Protein AF-A0A351F9R8-F1 (afdb_monomer_lite)

Structure (mmCIF, N/CA/C/O backbone):
data_AF-A0A351F9R8-F1
#
_entry.id   AF-A0A351F9R8-F1
#
loop_
_atom_site.group_PDB
_atom_site.id
_atom_site.type_symbol
_atom_site.label_atom_id
_atom_site.label_alt_id
_atom_site.label_comp_id
_atom_site.label_asym_id
_atom_site.label_entity_id
_atom_site.label_seq_id
_atom_site.pdbx_PDB_ins_code
_atom_site.Cartn_x
_atom_site.Cartn_y
_atom_site.Cartn_z
_atom_site.occupancy
_atom_site.B_iso_or_equiv
_atom_site.auth_seq_id
_atom_site.auth_comp_id
_atom_site.auth_asym_id
_atom_site.auth_atom_id
_atom_site.pdbx_PDB_model_num
ATOM 1 N N . ILE A 1 1 ? 7.726 -15.440 0.770 1.00 65.69 1 ILE A N 1
ATOM 2 C CA . ILE A 1 1 ? 8.024 -14.269 1.635 1.00 65.69 1 ILE A CA 1
ATOM 3 C C . ILE A 1 1 ? 8.345 -13.101 0.717 1.00 65.69 1 ILE A C 1
ATOM 5 O O . ILE A 1 1 ? 9.258 -13.245 -0.083 1.00 65.69 1 ILE A O 1
ATOM 9 N N . GLN A 1 2 ? 7.599 -11.998 0.809 1.00 66.56 2 GLN A N 1
ATOM 10 C CA . GLN A 1 2 ? 7.917 -10.744 0.115 1.00 66.56 2 GLN A CA 1
ATOM 11 C C . GLN A 1 2 ? 9.094 -10.080 0.847 1.00 66.56 2 GLN A C 1
ATOM 13 O O . GLN A 1 2 ? 8.947 -9.698 2.007 1.00 66.56 2 GLN A O 1
ATOM 18 N N . ARG A 1 3 ? 10.269 -10.012 0.213 1.00 72.94 3 ARG A N 1
ATOM 19 C CA . ARG A 1 3 ? 11.447 -9.285 0.721 1.00 72.94 3 ARG A CA 1
ATOM 20 C C . ARG A 1 3 ? 11.677 -8.057 -0.158 1.00 72.94 3 ARG A C 1
ATOM 22 O O . ARG 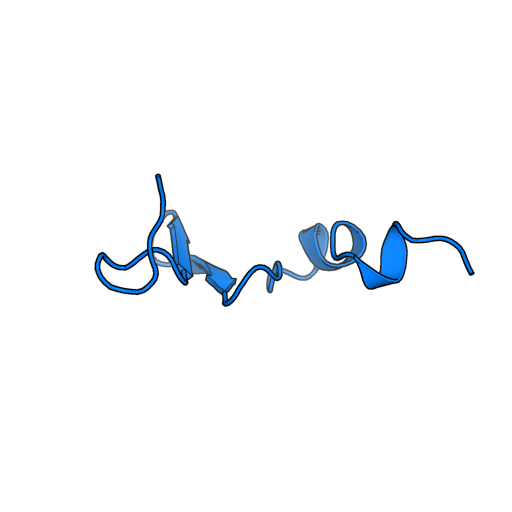A 1 3 ? 11.608 -8.236 -1.374 1.00 72.94 3 ARG A O 1
ATOM 29 N N . PRO A 1 4 ? 12.022 -6.878 0.391 1.00 72.25 4 PRO A N 1
ATOM 30 C CA . PRO A 1 4 ? 12.288 -5.676 -0.409 1.00 72.25 4 PRO A CA 1
ATOM 31 C C . PRO A 1 4 ? 13.276 -5.925 -1.556 1.00 72.25 4 PRO A C 1
ATOM 33 O O . PRO A 1 4 ? 13.071 -5.473 -2.676 1.00 72.25 4 PRO A O 1
ATOM 36 N N . GLU A 1 5 ? 14.283 -6.758 -1.294 1.00 75.44 5 GLU A N 1
ATOM 37 C CA . GLU A 1 5 ? 15.347 -7.152 -2.227 1.00 75.44 5 GLU A CA 1
ATOM 38 C C . GLU A 1 5 ? 14.847 -7.929 -3.467 1.00 75.44 5 GLU A C 1
ATOM 40 O O . GLU A 1 5 ? 15.561 -8.030 -4.457 1.00 75.44 5 GLU A O 1
ATOM 45 N N . TRP A 1 6 ? 13.630 -8.482 -3.423 1.00 73.44 6 TRP A N 1
ATOM 46 C CA . TRP A 1 6 ? 13.022 -9.308 -4.479 1.00 73.44 6 TRP A CA 1
ATOM 47 C C . TRP A 1 6 ? 11.761 -8.652 -5.069 1.00 73.44 6 TRP A C 1
ATOM 49 O O . TRP A 1 6 ? 10.906 -9.341 -5.618 1.00 73.44 6 TRP A O 1
ATOM 59 N N . GLY A 1 7 ? 11.596 -7.335 -4.897 1.00 66.00 7 GLY A N 1
ATOM 60 C CA . GLY A 1 7 ? 10.367 -6.617 -5.266 1.00 66.00 7 GLY A CA 1
ATOM 61 C C . GLY A 1 7 ? 9.271 -6.671 -4.196 1.00 66.00 7 GLY A C 1
ATOM 62 O O . GLY A 1 7 ? 8.190 -6.118 -4.376 1.00 66.00 7 GLY A O 1
ATOM 63 N N . GLY A 1 8 ? 9.550 -7.275 -3.038 1.00 72.19 8 GLY A N 1
ATOM 64 C CA . GLY A 1 8 ? 8.674 -7.306 -1.868 1.00 72.19 8 GLY A CA 1
ATOM 65 C C . GLY A 1 8 ? 8.683 -5.993 -1.091 1.00 72.19 8 GLY A C 1
ATOM 66 O O . GLY A 1 8 ? 8.988 -5.967 0.095 1.00 72.19 8 GLY A O 1
ATOM 67 N N . GLY A 1 9 ? 8.387 -4.907 -1.785 1.00 83.69 9 GLY A N 1
ATOM 68 C CA . GLY A 1 9 ? 8.028 -3.605 -1.229 1.00 83.69 9 GLY A CA 1
ATOM 69 C C . GLY A 1 9 ? 6.713 -3.118 -1.826 1.00 83.69 9 GLY A C 1
ATOM 70 O O . GLY A 1 9 ? 5.966 -2.405 -1.164 1.00 83.69 9 GLY A O 1
ATOM 71 N N . GLU A 1 10 ? 6.377 -3.590 -3.028 1.00 91.50 10 GLU A N 1
ATOM 72 C CA . GLU A 1 10 ? 5.191 -3.183 -3.763 1.00 91.50 10 GLU A CA 1
ATOM 73 C C . GLU A 1 10 ? 4.293 -4.386 -4.085 1.00 91.50 10 GLU A C 1
ATOM 75 O O . GLU A 1 10 ? 4.750 -5.522 -4.237 1.00 91.50 10 GLU A O 1
ATOM 80 N N . ILE A 1 11 ? 2.988 -4.138 -4.160 1.00 90.50 11 ILE A N 1
ATOM 81 C CA . ILE A 1 11 ? 2.001 -5.064 -4.714 1.00 90.50 11 ILE A CA 1
ATOM 82 C C . ILE A 1 11 ? 1.364 -4.361 -5.898 1.00 90.50 11 ILE A C 1
ATOM 84 O O . ILE A 1 11 ? 0.765 -3.301 -5.718 1.00 90.50 11 ILE A O 1
ATOM 88 N N . TRP A 1 12 ? 1.483 -4.980 -7.067 1.00 91.75 12 TRP A N 1
ATOM 89 C CA . TRP A 1 12 ? 0.884 -4.522 -8.312 1.00 91.75 12 TRP A CA 1
ATOM 90 C C . TRP A 1 12 ? -0.166 -5.529 -8.785 1.00 91.75 12 TRP A C 1
ATOM 92 O O . TRP A 1 12 ? 0.049 -6.738 -8.667 1.00 91.75 12 TRP A O 1
ATOM 102 N N . PHE A 1 13 ? -1.289 -5.039 -9.302 1.00 93.06 13 PHE A N 1
ATOM 103 C CA . PHE A 1 13 ? -2.345 -5.847 -9.909 1.00 93.06 13 PHE A CA 1
ATOM 104 C C . PHE A 1 13 ? -2.871 -5.116 -11.142 1.00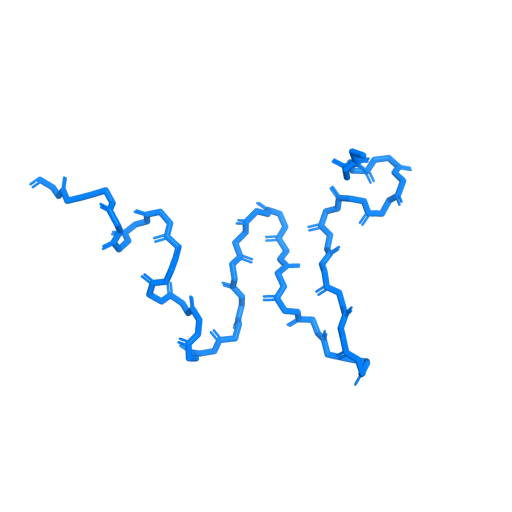 93.06 13 PHE A C 1
ATOM 106 O O . PHE A 1 13 ? -3.190 -3.941 -11.026 1.00 93.06 13 PHE A O 1
ATOM 113 N N . ASP A 1 14 ? -2.917 -5.779 -12.300 1.00 95.25 14 ASP A N 1
ATOM 114 C CA . ASP A 1 14 ? -3.348 -5.178 -13.575 1.00 95.25 14 ASP A CA 1
ATOM 115 C C . ASP A 1 14 ? -2.721 -3.793 -13.847 1.00 95.25 14 ASP A C 1
ATOM 117 O O . ASP A 1 14 ? -3.402 -2.831 -14.180 1.00 95.25 14 ASP A O 1
ATOM 121 N 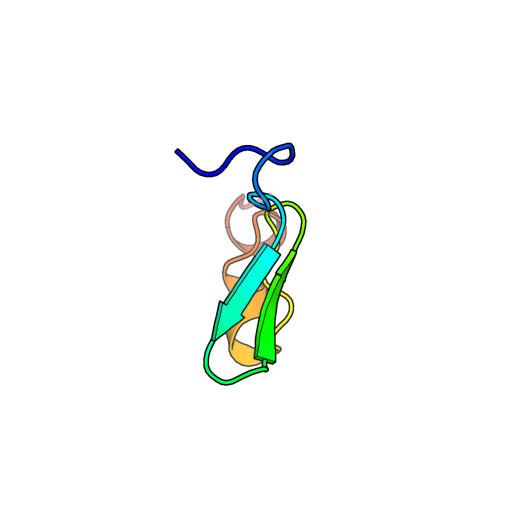N . ASP A 1 15 ? -1.399 -3.696 -13.663 1.00 93.25 15 ASP A N 1
ATOM 122 C CA . ASP A 1 15 ? -0.603 -2.465 -13.807 1.00 93.25 15 ASP A CA 1
ATOM 123 C C . ASP A 1 15 ? -0.936 -1.330 -12.811 1.00 93.25 15 ASP A C 1
ATOM 125 O O . ASP A 1 15 ? -0.414 -0.219 -12.930 1.00 93.25 15 ASP A O 1
ATOM 129 N N . GLU A 1 16 ? -1.710 -1.609 -11.759 1.00 95.38 16 GLU A N 1
ATOM 130 C CA . GLU A 1 16 ? -2.004 -0.672 -10.671 1.00 95.38 16 GLU A CA 1
ATOM 131 C C . GLU A 1 16 ? -1.231 -0.995 -9.389 1.00 95.38 16 GLU A C 1
ATOM 133 O O . GLU A 1 16 ? -1.189 -2.137 -8.922 1.00 95.38 16 GLU A O 1
ATOM 138 N N . LEU A 1 17 ? -0.648 0.033 -8.763 1.00 93.88 17 LEU A N 1
ATOM 139 C CA . LEU A 1 17 ? 0.006 -0.090 -7.462 1.00 93.88 17 LEU A CA 1
ATOM 140 C C . LEU A 1 17 ? -1.055 -0.146 -6.357 1.00 93.88 17 LEU A C 1
ATOM 142 O O . LEU A 1 17 ? -1.764 0.825 -6.107 1.00 93.88 17 LEU A O 1
ATOM 146 N N . ILE A 1 18 ? -1.139 -1.271 -5.655 1.00 95.62 18 ILE A N 1
ATOM 147 C CA . ILE A 1 18 ? -2.118 -1.501 -4.585 1.00 95.62 18 ILE A CA 1
ATOM 148 C C . ILE A 1 18 ? -1.527 -1.195 -3.208 1.00 95.62 18 ILE A C 1
ATOM 150 O O . ILE A 1 18 ? -2.191 -0.625 -2.336 1.00 95.62 18 ILE A O 1
ATOM 154 N N . ARG A 1 19 ? -0.264 -1.570 -2.999 1.00 94.06 19 ARG A N 1
ATOM 155 C CA . ARG A 1 19 ? 0.438 -1.413 -1.722 1.00 94.06 19 ARG A CA 1
ATOM 156 C C . ARG A 1 19 ? 1.897 -1.079 -1.964 1.00 94.06 19 ARG A C 1
ATOM 158 O O . ARG A 1 19 ? 2.515 -1.700 -2.819 1.00 94.06 19 ARG A O 1
ATOM 165 N N . LYS A 1 20 ? 2.451 -0.180 -1.157 1.00 92.56 20 LYS A N 1
ATOM 166 C CA . LYS A 1 20 ? 3.864 0.192 -1.161 1.00 92.56 20 LYS A CA 1
ATOM 167 C C . LYS A 1 20 ? 4.383 0.337 0.261 1.00 92.56 20 LYS A C 1
ATOM 169 O O . LYS A 1 20 ? 3.709 0.906 1.112 1.00 92.56 20 LYS A O 1
ATOM 174 N N . ASP A 1 21 ? 5.554 -0.231 0.526 1.00 89.62 21 ASP A N 1
ATOM 175 C CA . ASP A 1 21 ? 6.266 -0.144 1.805 1.00 89.62 21 ASP A CA 1
ATOM 176 C C . ASP A 1 21 ? 5.406 -0.551 3.014 1.00 89.62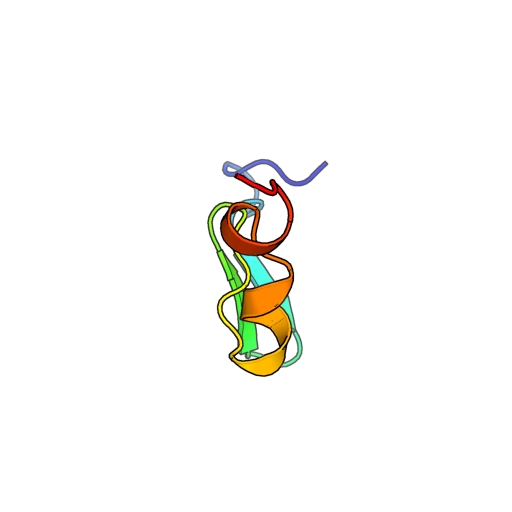 21 ASP A C 1
ATOM 178 O O . ASP A 1 21 ? 5.532 -0.035 4.120 1.00 89.62 21 ASP A O 1
ATOM 182 N N . GLY A 1 22 ? 4.504 -1.511 2.801 1.00 89.06 22 GLY A N 1
ATOM 183 C CA . GLY A 1 22 ? 3.599 -2.000 3.840 1.00 89.06 22 GLY A CA 1
ATOM 184 C C . GLY A 1 22 ? 2.232 -1.319 3.896 1.00 89.06 22 GLY A C 1
ATOM 185 O O . GLY A 1 22 ? 1.347 -1.868 4.550 1.00 89.06 22 GLY A O 1
ATOM 186 N N . LEU A 1 23 ? 2.035 -0.209 3.181 1.00 93.31 23 LEU A N 1
ATOM 187 C CA . LEU A 1 23 ? 0.826 0.615 3.225 1.00 93.31 23 LEU A CA 1
ATOM 188 C C . LEU A 1 23 ? 0.008 0.502 1.937 1.00 93.31 23 LEU A C 1
ATOM 190 O O . LEU A 1 23 ? 0.551 0.545 0.834 1.00 93.31 23 LEU A O 1
ATOM 194 N N . PHE A 1 24 ? -1.306 0.364 2.074 1.00 95.69 24 PHE A N 1
ATOM 195 C CA . PHE A 1 24 ? -2.241 0.479 0.962 1.00 95.69 24 PHE A CA 1
ATOM 196 C C . PHE A 1 24 ? -2.276 1.920 0.454 1.00 95.69 24 PHE A C 1
ATOM 198 O O . PHE A 1 24 ? -2.290 2.850 1.264 1.00 95.69 24 PHE A O 1
ATOM 205 N N . VAL A 1 25 ? -2.295 2.086 -0.871 1.00 96.12 25 VAL A N 1
ATOM 206 C CA . VAL A 1 25 ? -2.304 3.409 -1.527 1.00 96.12 25 VAL A CA 1
ATOM 207 C C . VAL A 1 25 ? -3.627 3.731 -2.226 1.00 96.12 25 VAL A C 1
ATOM 209 O O . VAL A 1 25 ? -3.894 4.896 -2.501 1.00 96.12 25 VAL A O 1
ATOM 212 N N . GLN A 1 26 ? -4.463 2.721 -2.482 1.00 97.00 26 GLN A N 1
ATOM 213 C CA . GLN A 1 26 ? -5.790 2.891 -3.083 1.00 97.00 26 GLN A CA 1
ATOM 214 C C . GLN A 1 26 ? -6.777 3.478 -2.073 1.00 97.00 26 GLN A C 1
ATOM 216 O O . GLN A 1 26 ? -6.827 3.006 -0.935 1.00 97.00 26 GLN A O 1
ATOM 221 N N . GLU A 1 27 ? -7.580 4.462 -2.492 1.00 95.94 27 GLU A N 1
ATOM 222 C CA . GLU A 1 27 ? -8.487 5.234 -1.622 1.00 95.94 27 GLU A CA 1
ATOM 223 C C . GLU A 1 27 ? -9.426 4.338 -0.799 1.00 95.94 27 GLU A C 1
ATOM 225 O O . GLU A 1 27 ? -9.544 4.502 0.419 1.00 95.94 27 GLU A O 1
ATOM 230 N N . ASP A 1 28 ? -10.008 3.323 -1.440 1.00 96.56 28 ASP A N 1
ATOM 231 C CA . ASP A 1 28 ? -10.921 2.362 -0.810 1.00 96.56 28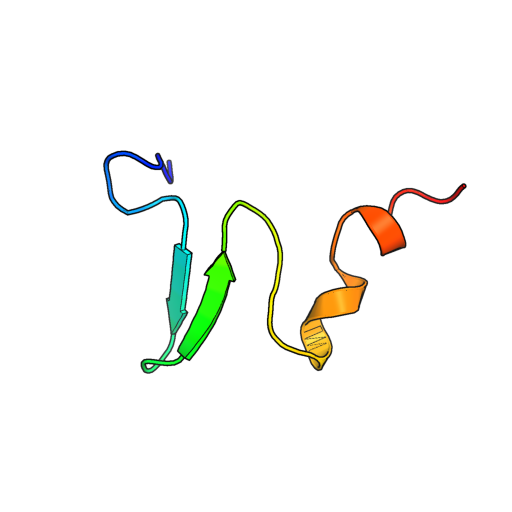 ASP A CA 1
ATOM 232 C C . ASP A 1 28 ? -10.235 1.458 0.227 1.00 96.56 28 ASP A C 1
ATOM 234 O O . ASP A 1 28 ? -10.880 0.924 1.132 1.00 96.56 28 ASP A O 1
ATOM 238 N N . LEU A 1 29 ? -8.912 1.297 0.126 1.00 96.62 29 LEU A N 1
ATOM 239 C CA . LEU A 1 29 ? -8.109 0.437 0.994 1.00 96.62 29 LEU A CA 1
ATOM 240 C C . LEU A 1 29 ? -7.367 1.211 2.090 1.00 96.62 29 LEU A C 1
ATOM 242 O O . LEU A 1 29 ? -6.831 0.585 3.004 1.00 96.62 29 LEU A O 1
ATOM 246 N N . LEU A 1 30 ? -7.358 2.551 2.062 1.00 95.69 30 LEU A N 1
ATOM 247 C CA . LEU A 1 30 ? -6.618 3.371 3.034 1.00 95.69 30 LEU A CA 1
ATOM 248 C C . LEU A 1 30 ? -7.002 3.059 4.485 1.00 95.69 30 LEU A C 1
ATOM 250 O O . LEU A 1 30 ? -6.140 3.033 5.360 1.00 95.69 30 LEU A O 1
ATOM 254 N N . LYS A 1 31 ? -8.276 2.743 4.746 1.00 96.06 31 LYS A N 1
ATOM 255 C CA . LYS A 1 31 ? -8.776 2.399 6.091 1.00 96.06 31 LYS A CA 1
ATOM 256 C C . LYS A 1 31 ? -8.258 1.065 6.636 1.00 96.06 31 LYS A C 1
ATOM 258 O O . LYS A 1 31 ? -8.486 0.763 7.802 1.00 96.06 31 LYS A O 1
ATOM 263 N N . LEU A 1 32 ? -7.577 0.270 5.814 1.00 95.56 32 LEU A N 1
ATOM 264 C CA . LEU A 1 32 ? -6.897 -0.952 6.242 1.00 95.56 32 LEU A CA 1
ATOM 265 C C . LEU A 1 32 ? -5.454 -0.688 6.695 1.00 95.56 32 LEU A C 1
ATOM 267 O O . LEU A 1 32 ? -4.779 -1.614 7.144 1.00 95.56 32 LEU A O 1
ATOM 271 N N . ASN A 1 33 ? -4.963 0.550 6.583 1.00 95.62 33 ASN A N 1
ATOM 272 C CA . ASN A 1 33 ? -3.644 0.916 7.087 1.00 95.62 33 ASN A CA 1
ATOM 273 C C 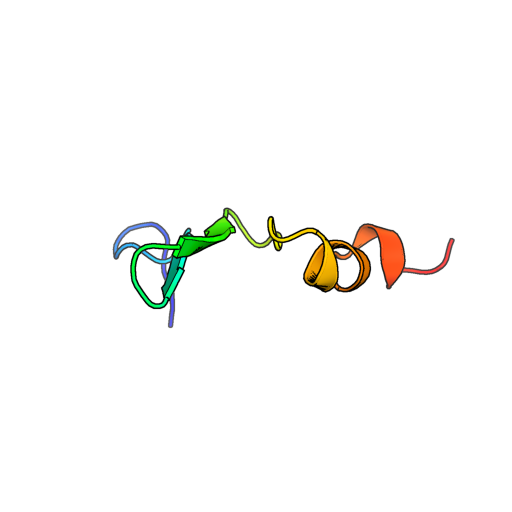. ASN A 1 33 ? -3.614 0.962 8.627 1.00 95.62 33 ASN A C 1
ATOM 275 O O . ASN A 1 33 ? -4.644 1.222 9.257 1.00 95.62 33 ASN A O 1
ATOM 279 N N . PRO A 1 34 ? -2.434 0.749 9.249 1.00 95.19 34 PRO A N 1
ATOM 280 C CA . PRO A 1 34 ? -2.296 0.656 10.705 1.00 95.19 34 PRO A CA 1
ATOM 281 C C . PRO A 1 34 ? -2.921 1.821 11.480 1.00 95.19 34 PRO A C 1
ATOM 283 O O . PRO A 1 34 ? -3.584 1.579 12.486 1.00 95.19 34 PRO A O 1
ATOM 286 N N . ASP A 1 35 ? -2.795 3.052 10.980 1.00 93.69 35 ASP A N 1
ATOM 287 C CA . ASP A 1 35 ? -3.325 4.268 11.619 1.00 93.69 35 ASP A CA 1
ATOM 288 C C . ASP A 1 35 ? -4.849 4.246 11.829 1.00 93.69 35 ASP A C 1
ATOM 290 O O . ASP A 1 35 ? -5.371 4.954 12.689 1.00 93.69 35 ASP A O 1
ATOM 294 N N . HIS A 1 36 ? -5.573 3.428 11.060 1.00 93.75 36 HIS A N 1
ATOM 295 C CA . HIS A 1 36 ? -7.022 3.264 11.168 1.00 93.75 36 HIS A CA 1
ATOM 296 C C . HIS A 1 36 ? -7.447 2.049 12.004 1.00 93.75 36 HIS A C 1
ATOM 298 O O . HIS A 1 36 ? -8.610 1.966 12.399 1.00 93.75 36 HIS A O 1
ATOM 304 N N . LEU A 1 37 ? -6.537 1.107 12.263 1.00 90.62 37 LEU A N 1
ATOM 305 C CA . LEU A 1 37 ? -6.829 -0.164 12.939 1.00 90.62 37 LEU A CA 1
ATOM 306 C C . LEU A 1 37 ? -6.294 -0.206 14.373 1.00 90.62 37 LEU A C 1
ATOM 308 O O . LEU A 1 37 ? -6.879 -0.852 15.242 1.00 90.62 37 LEU A O 1
ATOM 312 N N . LEU A 1 38 ? -5.186 0.486 14.626 1.00 85.19 38 LEU A N 1
ATOM 313 C CA . LEU A 1 38 ? -4.601 0.648 15.947 1.00 85.19 38 LEU A CA 1
ATOM 314 C C . LEU A 1 38 ? -5.348 1.786 16.645 1.00 85.19 38 LEU A C 1
ATOM 316 O O . LEU A 1 38 ? -4.915 2.936 16.618 1.00 85.19 38 LEU A O 1
ATOM 320 N N . GLY A 1 39 ? -6.527 1.466 17.188 1.00 69.25 39 GLY A N 1
ATOM 321 C CA . GLY A 1 39 ? -7.331 2.411 17.962 1.00 69.25 39 GLY A CA 1
ATOM 322 C C . GLY A 1 39 ? -6.459 3.166 18.968 1.00 69.25 39 GLY A C 1
ATOM 323 O O . GLY A 1 39 ? -5.645 2.551 19.658 1.00 69.25 39 GLY A O 1
ATOM 324 N N . LYS A 1 40 ? -6.593 4.494 18.991 1.00 61.12 40 LYS A N 1
ATOM 325 C CA . LYS A 1 40 ? -5.940 5.338 19.998 1.00 61.12 40 LYS A CA 1
ATOM 326 C C . LYS A 1 40 ? -6.424 5.005 21.403 1.00 61.12 40 LYS A C 1
ATOM 328 O O . LYS A 1 40 ? -7.634 4.718 21.547 1.00 61.12 40 LYS A O 1
#

Secondary structure (DSSP, 8-state):
---GGGTTTEEEETTEEEEETTEE-SGGGGGGSHHHHS--

Sequence (40 aa):
IQRPEWGGGEIWFDDELIRKDGLFVQEDLLKLNPDHLLGK

Radius of gyration: 11.44 Å; chains: 1; bounding box: 26×20×34 Å

pLDDT: mean 87.42, std 10.93, range [61.12, 97.0]

Foldseek 3Di:
DQDVVVVSQFDDDPNDTQGGNQAGDDPVCNCVDPVNVVDD